Protein AF-A0A9X8XF07-F1 (afdb_monomer_lite)

pLDDT: mean 78.1, std 15.37, range [36.78, 94.88]

Radius of gyration: 27.28 Å; chains: 1; bounding box: 59×56×83 Å

Foldseek 3Di:
DDPVVVVVVVVVVVVVVVVVVVVVVVPPDPPDPPPPPPPPQWQWDWAPVLPPDDDSVQLVVQDWDDDPNWIWGKFKDQDPPQQWMKIWIFTWDDDPPDIFTQFGFTMTITGGPFKHFFFKKKWFDPDRFKIKIKGWGFMFTDPDFPDWHWHWDDDGTIIMIGTHTPDGDDTDGTDIDIDMGGD

Sequence (183 aa):
MTKRQLRWLLLVIFGLIVLVFCWHSRAVTPDKPHPSALSAHQTIVFPKETNGLPGQAQLKSGQLVEKDGKQYRTLSASLPQQSGKIYFYCQVSEIGDKKGIKKILAAGYQAGKNHVFDGQLQFYLPEENLIHFTVSGKIFAQTKLKKVTAQSKPTDEVGGYEILVVSKNALIDSLLDHQDLVY

Organism: Streptococcus dysgalactiae subsp. equisimilis (NCBI:txid119602)

Secondary structure (DSSP, 8-state):
--HHHHHHHHHHHHHHHHHHHHHHGGG-------------TTPPBPPTT-TTPPPHHHHHHT--EEETTEEEEEEEEEPGGG-EEEEEEEEEEEETTEEEEEEEEEEEEEE-SSEEEEEEEEEEEEETTEEEEEEEEEEEE-S----EEEEE---SSEEEEEEEES---SEEEEEEEEEEEE-

Structure (mmCIF, N/CA/C/O backbone):
data_AF-A0A9X8XF07-F1
#
_entry.id   AF-A0A9X8XF07-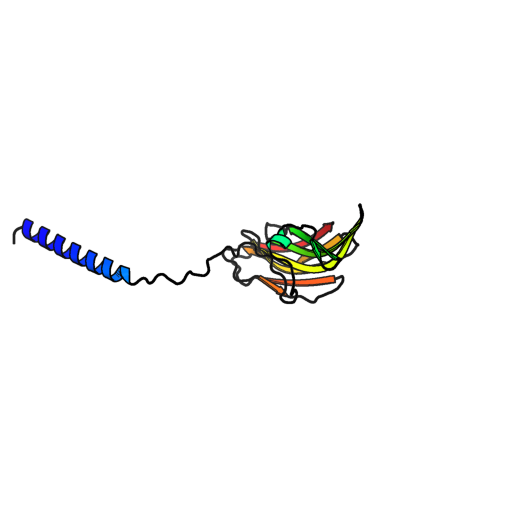F1
#
loop_
_atom_site.group_PDB
_atom_site.id
_atom_site.type_symbol
_atom_site.label_atom_id
_atom_site.label_alt_id
_atom_site.label_comp_id
_atom_site.label_asym_id
_atom_site.label_entity_id
_atom_site.label_seq_id
_atom_site.pdbx_PDB_ins_code
_atom_site.Cartn_x
_atom_site.Cartn_y
_atom_site.Cartn_z
_atom_site.occupancy
_atom_site.B_iso_or_equiv
_atom_site.auth_seq_id
_atom_site.auth_comp_id
_atom_site.auth_asym_id
_atom_site.auth_atom_id
_atom_site.pdbx_PDB_model_num
ATOM 1 N N . MET A 1 1 ? -42.693 41.335 56.874 1.00 55.97 1 MET A N 1
ATOM 2 C CA . MET A 1 1 ? -42.217 41.494 55.479 1.00 55.97 1 MET A CA 1
ATOM 3 C C . MET A 1 1 ? -43.296 40.947 54.544 1.00 55.97 1 MET A C 1
ATOM 5 O O . MET A 1 1 ? -43.694 39.802 54.712 1.00 55.97 1 MET A O 1
ATOM 9 N N . THR A 1 2 ? -43.876 41.757 53.653 1.00 72.94 2 THR A N 1
ATOM 10 C CA . THR A 1 2 ? -45.019 41.329 52.818 1.00 72.94 2 THR A CA 1
ATOM 11 C C . THR A 1 2 ? -44.558 40.428 51.664 1.00 72.94 2 THR A C 1
ATOM 13 O O . THR A 1 2 ? -43.457 40.604 51.147 1.00 72.94 2 THR A O 1
ATOM 16 N N . LYS A 1 3 ? -45.396 39.475 51.215 1.00 70.19 3 LYS A N 1
ATOM 17 C CA . LYS A 1 3 ? -45.078 38.517 50.122 1.00 70.19 3 LYS A CA 1
ATOM 18 C C . LYS A 1 3 ? -44.518 39.188 48.855 1.00 70.19 3 LYS A C 1
ATOM 20 O O . LYS A 1 3 ? -43.746 38.582 48.117 1.00 70.19 3 LYS A O 1
ATOM 25 N N . ARG A 1 4 ? -44.890 40.449 48.616 1.00 73.44 4 ARG A N 1
ATOM 26 C CA . ARG A 1 4 ? -44.408 41.272 47.500 1.00 73.44 4 ARG A CA 1
ATOM 27 C C . ARG A 1 4 ? -42.935 41.672 47.666 1.00 73.44 4 ARG A C 1
ATOM 29 O O . ARG A 1 4 ? -42.187 41.565 46.706 1.00 73.44 4 ARG A O 1
ATOM 36 N N . GLN A 1 5 ? -42.510 42.035 48.875 1.00 72.88 5 GLN A N 1
ATOM 37 C CA . GLN A 1 5 ? -41.119 42.389 49.192 1.00 72.88 5 GLN A CA 1
ATOM 38 C C . GLN A 1 5 ? -40.180 41.176 49.084 1.00 72.88 5 GLN A C 1
ATOM 40 O O . GLN A 1 5 ? -39.079 41.292 48.558 1.00 72.88 5 GLN A O 1
ATOM 45 N N . LEU A 1 6 ? -40.646 39.986 49.483 1.00 76.19 6 LEU A N 1
ATOM 46 C CA . LEU A 1 6 ? -39.867 38.747 49.360 1.00 76.19 6 LEU A CA 1
ATOM 47 C C . LEU A 1 6 ? -39.630 38.341 47.892 1.00 76.19 6 LEU A C 1
ATOM 49 O O . LEU A 1 6 ? -38.539 37.905 47.539 1.00 76.19 6 LEU A O 1
ATOM 53 N N . ARG A 1 7 ? -40.630 38.530 47.017 1.00 76.75 7 ARG A N 1
ATOM 54 C CA . ARG A 1 7 ? -40.492 38.269 45.571 1.00 76.75 7 ARG A CA 1
ATOM 55 C C . ARG A 1 7 ? -39.492 39.205 44.899 1.00 76.75 7 ARG A C 1
ATOM 57 O O . ARG A 1 7 ? -38.712 38.754 44.069 1.00 76.75 7 ARG A O 1
ATOM 64 N N . TRP A 1 8 ? -39.501 40.482 45.272 1.00 80.56 8 TRP A N 1
ATOM 65 C CA . TRP A 1 8 ? -38.527 41.448 44.765 1.00 80.56 8 TRP A CA 1
ATOM 66 C C . TRP A 1 8 ? -37.106 41.103 45.211 1.00 80.56 8 TRP A C 1
ATOM 68 O O . TRP A 1 8 ? -36.196 41.116 44.388 1.00 80.56 8 TRP A O 1
ATOM 78 N N . LEU A 1 9 ? -36.931 40.697 46.471 1.00 82.19 9 LEU A N 1
ATOM 79 C CA . LEU A 1 9 ? -35.627 40.284 46.985 1.00 82.19 9 LEU A CA 1
ATOM 80 C C . LEU A 1 9 ? -35.064 39.071 46.220 1.00 82.19 9 LEU A C 1
ATOM 82 O O . LEU A 1 9 ? -33.901 39.072 45.828 1.00 82.19 9 LEU A O 1
ATOM 86 N N . LEU A 1 10 ? -35.903 38.065 45.947 1.00 83.75 10 LEU A N 1
ATOM 87 C CA . LEU A 1 10 ? -35.506 36.870 45.193 1.00 83.75 10 LEU A CA 1
ATOM 88 C C . LEU A 1 10 ? -35.112 37.187 43.743 1.00 83.75 10 LEU A C 1
ATOM 90 O O . LEU A 1 10 ? -34.139 36.626 43.246 1.00 83.75 10 LEU A O 1
ATOM 94 N N . LEU A 1 11 ? -35.822 38.105 43.078 1.00 85.81 11 LEU A N 1
ATOM 95 C CA . LEU A 1 11 ? -35.489 38.527 41.713 1.00 85.81 11 LEU A CA 1
ATOM 96 C C . LEU A 1 11 ? -34.146 39.264 41.648 1.00 85.81 11 LEU A C 1
ATOM 98 O O . LEU A 1 11 ? -33.365 39.027 40.729 1.00 85.81 11 LEU A O 1
ATOM 102 N N . VAL A 1 12 ? -33.854 40.111 42.639 1.00 86.19 12 VAL A N 1
ATOM 103 C CA . VAL A 1 12 ? -32.571 40.826 42.724 1.00 86.19 12 VAL A CA 1
ATOM 104 C C . VAL A 1 12 ? -31.415 39.851 42.955 1.00 86.19 12 VAL A C 1
ATOM 106 O O . VAL A 1 12 ? -30.391 39.945 42.280 1.00 86.19 12 VAL A O 1
ATOM 109 N N . ILE A 1 13 ? -31.592 38.872 43.848 1.00 85.50 13 ILE A N 1
ATOM 110 C CA . ILE A 1 13 ? -30.583 37.834 44.107 1.00 85.50 13 ILE A CA 1
ATOM 111 C C . ILE A 1 13 ? -30.342 36.990 42.849 1.00 85.50 13 ILE A C 1
ATOM 113 O O . ILE A 1 13 ? -29.194 36.749 42.482 1.00 85.50 13 ILE A O 1
ATOM 117 N N . PHE A 1 14 ? -31.404 36.585 42.148 1.00 84.88 14 PHE A N 1
ATOM 118 C CA . PHE A 1 14 ? -31.275 35.810 40.915 1.00 84.88 14 PHE A CA 1
ATOM 119 C C . PHE A 1 14 ? -30.546 36.595 39.813 1.00 84.88 14 PHE A C 1
ATOM 121 O O . PHE A 1 14 ? -29.656 36.056 39.160 1.00 84.88 14 PHE A O 1
ATOM 128 N N . GLY A 1 15 ? -30.854 37.888 39.654 1.00 84.56 15 GLY A N 1
ATOM 129 C CA . GLY A 1 1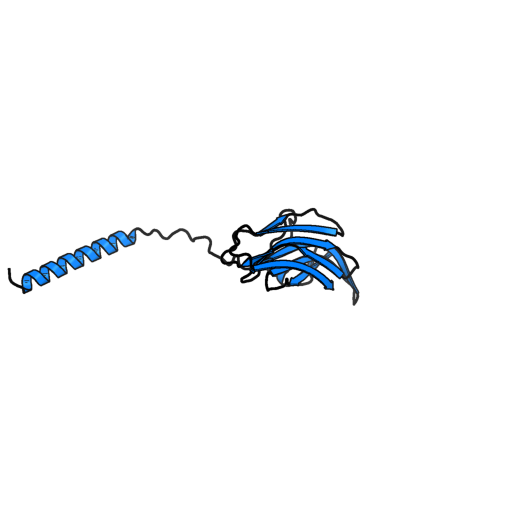5 ? -30.154 38.764 38.712 1.00 84.56 15 GLY A CA 1
ATOM 130 C C . GLY A 1 15 ? -28.657 38.896 39.013 1.00 84.56 15 GLY A C 1
ATOM 131 O O . GLY A 1 15 ? -27.838 38.831 38.096 1.00 84.56 15 GLY A O 1
ATOM 132 N N . LEU A 1 16 ? -28.288 39.003 40.294 1.00 84.25 16 LEU A N 1
ATOM 133 C CA . LEU A 1 16 ? -26.889 39.026 40.734 1.00 84.25 16 LEU A CA 1
ATOM 134 C C . LEU A 1 16 ? -26.165 37.706 40.443 1.00 84.25 16 LEU A C 1
ATOM 136 O O . LEU A 1 16 ? -25.035 37.732 39.960 1.00 84.25 16 LEU A O 1
ATOM 140 N N . ILE A 1 17 ? -26.816 36.561 40.668 1.00 82.19 17 ILE A N 1
ATOM 141 C CA . ILE A 1 17 ? -26.242 35.2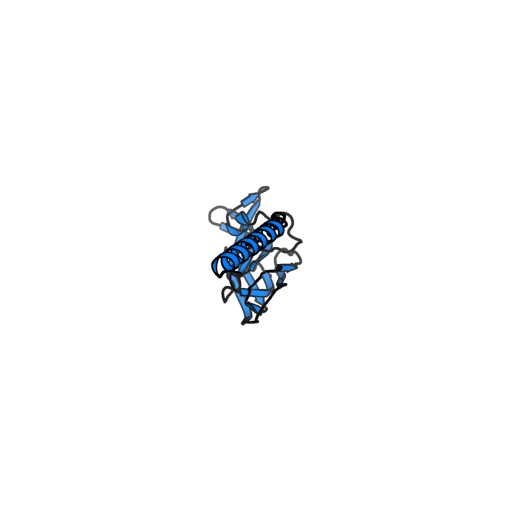40 40.364 1.00 82.19 17 ILE A CA 1
ATOM 142 C C . ILE A 1 17 ? -25.972 35.100 38.860 1.00 82.19 17 ILE A C 1
ATOM 144 O O . ILE A 1 17 ? -24.885 34.673 38.474 1.00 82.19 17 ILE A O 1
ATOM 148 N N . VAL A 1 18 ? -26.918 35.507 38.006 1.00 79.50 18 VAL A N 1
ATOM 149 C CA . VAL A 1 18 ? -26.745 35.465 36.543 1.00 79.50 18 VAL A CA 1
ATOM 150 C C . VAL A 1 18 ? -25.598 36.374 36.095 1.00 79.50 18 VAL A C 1
ATOM 152 O O . VAL A 1 18 ? -24.793 35.971 35.258 1.00 79.50 18 VAL A O 1
ATOM 155 N N . LEU A 1 19 ? -25.464 37.566 36.684 1.00 78.12 19 LEU A N 1
ATOM 156 C CA . LEU A 1 19 ? -24.361 38.488 36.395 1.00 78.12 19 LEU A CA 1
ATOM 157 C C . LEU A 1 19 ? -22.993 37.901 36.760 1.00 78.12 19 LEU A C 1
ATOM 159 O O . LEU A 1 19 ? -22.066 37.975 35.953 1.00 78.12 19 LEU A O 1
ATOM 163 N N . VAL A 1 20 ? -22.875 37.269 37.931 1.00 76.88 20 VAL A N 1
ATOM 164 C CA . VAL A 1 20 ? -21.642 36.586 38.358 1.00 76.88 20 VAL A CA 1
ATOM 165 C C . VAL A 1 20 ? -21.323 35.405 37.435 1.00 76.88 20 VAL A C 1
ATOM 167 O O . VAL A 1 20 ? -20.168 35.213 37.055 1.00 76.88 20 VAL A O 1
ATOM 170 N N . PHE A 1 21 ? -22.339 34.654 37.001 1.00 69.06 21 PHE A N 1
ATOM 171 C CA . PHE A 1 21 ? -22.164 33.530 36.078 1.00 69.06 21 PHE A CA 1
ATOM 172 C C . PHE A 1 21 ? -21.732 33.987 34.674 1.00 69.06 21 PHE A C 1
ATOM 174 O O . PHE A 1 21 ? -20.826 33.401 34.076 1.00 69.06 21 PHE A O 1
ATOM 181 N N . CYS A 1 22 ? -22.313 35.075 34.158 1.00 65.06 22 CYS A N 1
ATOM 182 C CA . CYS A 1 22 ? -21.895 35.697 32.900 1.00 65.06 22 CYS A CA 1
ATOM 183 C C . CYS A 1 22 ? -20.477 36.277 32.981 1.00 65.06 22 CYS A C 1
ATOM 185 O O . CYS A 1 22 ? -19.734 36.193 32.002 1.00 65.06 22 CYS A O 1
ATOM 187 N N . TRP A 1 23 ? -20.085 36.831 34.132 1.00 67.38 23 TRP A N 1
ATOM 188 C CA . TRP A 1 23 ? -18.731 37.336 34.346 1.00 67.38 23 TRP A CA 1
ATOM 189 C C . TRP A 1 23 ? -17.700 36.200 34.375 1.00 67.38 23 TRP A C 1
ATOM 191 O O . TRP A 1 23 ? -16.684 36.282 33.688 1.00 67.38 23 TRP A O 1
ATOM 201 N N . HIS A 1 24 ? -17.987 35.092 35.069 1.00 60.38 24 HIS A N 1
ATOM 202 C CA . HIS A 1 24 ? -17.116 33.910 35.056 1.00 60.38 24 HIS A CA 1
ATOM 203 C C . HIS A 1 24 ? -17.045 33.223 33.685 1.00 60.38 24 HIS A C 1
ATOM 205 O O . HIS A 1 24 ? -15.990 32.714 33.309 1.00 60.38 24 HIS A O 1
ATOM 211 N N . SER A 1 25 ? -18.122 33.265 32.898 1.00 55.59 25 SER A N 1
ATOM 212 C CA . SER A 1 25 ? -18.147 32.672 31.552 1.00 55.59 25 SER A CA 1
ATOM 213 C C . SER A 1 25 ? -17.310 33.448 30.523 1.00 55.59 25 SER A C 1
ATOM 215 O O . SER A 1 25 ? -17.031 32.925 29.448 1.00 55.59 25 SER A O 1
ATOM 217 N N . ARG A 1 26 ? -16.866 34.678 30.831 1.00 54.50 26 ARG A N 1
ATOM 218 C CA . ARG A 1 26 ? -15.992 35.479 29.950 1.00 54.50 26 ARG A CA 1
ATOM 219 C C . ARG A 1 26 ? -14.493 35.175 30.084 1.00 54.50 26 ARG A C 1
ATOM 221 O O . ARG A 1 26 ? -13.701 35.789 29.378 1.00 54.50 26 ARG A O 1
ATOM 228 N N . ALA A 1 27 ? -14.102 34.215 30.923 1.00 49.03 27 ALA A N 1
ATOM 229 C CA . ALA A 1 27 ? -12.713 33.765 31.058 1.00 49.03 27 ALA A CA 1
ATOM 230 C C . ALA A 1 27 ? -12.380 32.496 30.245 1.00 49.03 27 ALA A C 1
ATOM 232 O O . ALA A 1 27 ? -11.343 31.878 30.473 1.00 49.03 27 ALA A O 1
ATOM 233 N N . VAL A 1 28 ? -13.221 32.103 29.282 1.00 50.38 28 VAL A N 1
ATOM 234 C CA . VAL A 1 28 ? -12.823 31.125 28.261 1.00 50.38 28 VAL A CA 1
ATOM 235 C C . VAL A 1 28 ? -12.149 31.909 27.146 1.00 50.38 28 VAL A C 1
ATOM 237 O O . VAL A 1 28 ? -12.791 32.440 26.241 1.00 50.38 28 VAL A O 1
ATOM 240 N N . THR A 1 29 ? -10.831 32.047 27.269 1.00 54.94 29 THR A N 1
ATOM 241 C CA . THR A 1 29 ? -9.956 32.447 26.166 1.00 54.94 29 THR A CA 1
ATOM 242 C C . THR A 1 29 ? -10.353 31.681 24.903 1.00 54.94 29 THR A C 1
ATOM 244 O O . THR A 1 29 ? -10.666 30.493 25.021 1.00 54.94 29 THR A O 1
ATOM 247 N N . PRO A 1 30 ? -10.327 32.293 23.705 1.00 43.50 30 PRO A N 1
ATOM 248 C CA . PRO A 1 30 ? -10.458 31.521 22.485 1.00 43.50 30 PRO A CA 1
ATOM 249 C C . PRO A 1 30 ? -9.273 30.567 22.485 1.00 43.50 30 PRO A C 1
ATOM 251 O O . PRO A 1 30 ? -8.122 30.998 22.369 1.00 43.50 30 PRO A O 1
ATOM 254 N N . ASP A 1 31 ? -9.548 29.286 22.723 1.00 43.72 31 ASP A N 1
ATOM 255 C CA . ASP A 1 31 ? -8.552 28.252 22.542 1.00 43.72 31 ASP A CA 1
ATOM 256 C C . ASP A 1 31 ? -7.947 28.505 21.165 1.00 43.72 31 ASP A C 1
ATOM 258 O O . ASP A 1 31 ? -8.666 28.644 20.166 1.00 43.72 31 ASP A O 1
ATOM 262 N N . LYS A 1 32 ? -6.615 28.652 21.147 1.00 40.50 32 LYS A N 1
ATOM 263 C CA . LYS A 1 32 ? -5.802 28.619 19.927 1.00 40.50 32 LYS A CA 1
ATOM 264 C C . LYS A 1 32 ? -6.451 27.620 18.984 1.00 40.50 32 LYS A C 1
ATOM 266 O O . LYS A 1 32 ? -6.818 26.559 19.495 1.00 40.50 32 LYS A O 1
ATOM 271 N N . PRO A 1 33 ? -6.584 27.916 17.676 1.00 37.59 33 PRO A N 1
ATOM 272 C CA . PRO A 1 33 ? -7.222 26.996 16.754 1.00 37.59 33 PRO A CA 1
ATOM 273 C C . PRO A 1 33 ? -6.586 25.640 16.994 1.00 37.59 33 PRO A C 1
ATOM 275 O O . PRO A 1 33 ? -5.400 25.437 16.720 1.00 37.59 33 PRO A O 1
ATOM 278 N N . HIS A 1 34 ? -7.363 24.757 17.626 1.00 38.56 34 HIS A N 1
ATOM 279 C CA . HIS A 1 34 ? -7.017 23.363 17.741 1.00 38.56 34 HIS A CA 1
ATOM 280 C C . HIS A 1 34 ? -6.699 23.006 16.296 1.00 38.56 34 HIS A C 1
ATOM 282 O O . HIS A 1 34 ? -7.560 23.299 15.451 1.00 38.56 34 HIS A O 1
ATOM 288 N N . PRO A 1 35 ? -5.481 22.522 15.968 1.00 43.41 35 PRO A N 1
ATOM 289 C CA . PRO A 1 35 ? -5.217 22.057 14.622 1.00 43.41 35 PRO A CA 1
ATOM 290 C C . PRO A 1 35 ? -6.377 21.132 14.343 1.00 43.41 35 PRO A C 1
ATOM 292 O O . PRO A 1 35 ? -6.625 20.199 15.116 1.00 43.41 35 PRO A O 1
ATOM 295 N N . SER A 1 36 ? -7.199 21.562 13.388 1.00 39.56 36 SER A N 1
ATOM 296 C CA . SER A 1 36 ? -8.521 21.017 13.211 1.00 39.56 36 SER A CA 1
ATOM 297 C C . SER A 1 36 ? -8.361 19.508 13.203 1.00 39.56 36 SER A C 1
ATOM 299 O O . SER A 1 36 ? -7.356 18.994 12.699 1.00 39.56 36 SER A O 1
ATOM 301 N N . ALA A 1 37 ? -9.324 18.794 13.776 1.00 38.44 37 ALA A N 1
ATOM 302 C CA . ALA A 1 37 ? -9.541 17.388 13.481 1.00 38.44 37 ALA A CA 1
ATOM 303 C C . ALA A 1 37 ? -9.877 17.261 11.980 1.00 38.44 37 ALA A C 1
ATOM 305 O O . ALA A 1 37 ? -10.981 16.905 11.579 1.00 38.44 37 ALA A O 1
ATOM 306 N N . LEU A 1 38 ? -8.918 17.643 11.142 1.00 36.78 38 LEU A N 1
ATOM 307 C CA . LEU A 1 38 ? -8.923 17.681 9.709 1.00 36.78 38 LEU A CA 1
ATOM 308 C C . LEU A 1 38 ? -8.647 16.242 9.333 1.00 36.78 38 LEU A C 1
ATOM 310 O O . LEU A 1 38 ? -7.511 15.835 9.130 1.00 36.78 38 LEU A O 1
ATOM 314 N N . SER A 1 39 ? -9.714 15.451 9.399 1.00 39.50 39 SER A N 1
ATOM 315 C CA . SER A 1 39 ? -9.881 14.242 8.617 1.00 39.50 39 SER A CA 1
ATOM 316 C C . SER A 1 39 ? -8.608 13.391 8.500 1.00 39.50 39 SER A C 1
ATOM 318 O O . SER A 1 39 ? -8.113 13.150 7.406 1.00 39.50 39 SER A O 1
ATOM 320 N N . ALA A 1 40 ? -8.099 12.862 9.620 1.00 44.72 40 ALA A N 1
ATOM 321 C CA . ALA A 1 40 ? -7.158 11.733 9.576 1.00 44.72 40 ALA A CA 1
ATOM 322 C C . ALA A 1 40 ? -7.801 10.480 8.939 1.00 44.72 40 ALA A C 1
ATOM 324 O O . ALA A 1 40 ? -7.128 9.481 8.683 1.00 44.72 40 ALA A O 1
ATOM 325 N N . HIS A 1 41 ? -9.110 10.529 8.659 1.00 52.94 41 HIS A N 1
ATOM 326 C CA . HIS A 1 41 ? -9.743 9.644 7.702 1.00 52.94 41 HIS A CA 1
ATOM 327 C C . HIS A 1 41 ? -9.018 9.774 6.359 1.00 52.94 41 HIS A C 1
ATOM 329 O O . HIS A 1 41 ? -9.161 10.775 5.665 1.00 52.94 41 HIS A O 1
ATOM 335 N N . GLN A 1 42 ? -8.320 8.700 5.978 1.00 65.50 42 GLN A N 1
ATOM 336 C CA . GLN A 1 42 ? -7.944 8.391 4.597 1.00 65.50 42 GLN A CA 1
ATOM 337 C C . GLN A 1 42 ? -6.666 9.044 4.048 1.00 65.50 42 GLN A C 1
ATOM 339 O O . GLN A 1 42 ? -6.541 9.179 2.831 1.00 65.50 42 GLN A O 1
ATOM 344 N N . THR A 1 43 ? -5.695 9.420 4.877 1.00 77.31 43 THR A N 1
ATOM 345 C CA . THR A 1 43 ? -4.341 9.703 4.361 1.00 77.31 43 THR A CA 1
ATOM 346 C C . THR A 1 43 ? -3.662 8.386 3.989 1.00 77.31 43 THR A C 1
ATOM 348 O O . THR A 1 43 ? -3.664 7.448 4.785 1.00 77.31 43 THR A O 1
ATOM 351 N N . ILE A 1 44 ? -3.093 8.307 2.787 1.00 82.50 44 ILE A N 1
ATOM 352 C CA . ILE A 1 44 ? -2.264 7.179 2.369 1.00 82.50 44 ILE A CA 1
ATOM 353 C C . ILE A 1 44 ? -0.937 7.294 3.111 1.00 82.50 44 ILE A C 1
ATOM 355 O O . ILE A 1 44 ? -0.225 8.293 2.976 1.00 82.50 44 ILE A O 1
ATOM 359 N N . VAL A 1 45 ? -0.609 6.284 3.906 1.00 82.25 45 VAL A N 1
ATOM 360 C CA . VAL A 1 45 ? 0.633 6.252 4.669 1.00 82.25 45 VAL A CA 1
ATOM 361 C C . VAL A 1 45 ? 1.645 5.385 3.949 1.00 82.25 45 VAL A C 1
ATOM 363 O O . VAL A 1 45 ? 1.433 4.186 3.786 1.00 82.25 45 VAL A O 1
ATOM 366 N N . PHE A 1 46 ? 2.753 6.011 3.568 1.00 77.56 46 PHE A N 1
ATOM 367 C CA . PHE A 1 46 ? 3.941 5.345 3.060 1.00 77.56 46 PHE A CA 1
ATOM 368 C C . PHE A 1 46 ? 5.019 5.260 4.155 1.00 77.56 46 PHE A C 1
ATOM 370 O O . PHE A 1 46 ? 5.013 6.070 5.092 1.00 77.56 46 PHE A O 1
ATOM 377 N N . PRO A 1 47 ? 5.934 4.283 4.073 1.00 69.12 47 PRO A N 1
ATOM 378 C CA . PRO A 1 47 ? 7.075 4.189 4.972 1.00 69.12 47 PRO A CA 1
ATOM 379 C C . PRO A 1 47 ? 7.943 5.444 4.937 1.00 69.12 47 PRO A C 1
ATOM 381 O O . PRO A 1 47 ? 8.082 6.093 3.908 1.00 69.12 47 PRO A O 1
ATOM 384 N N . LYS A 1 48 ? 8.582 5.775 6.064 1.00 58.19 48 LYS A N 1
ATOM 385 C CA . LYS A 1 48 ? 9.386 7.006 6.212 1.00 58.19 48 LYS A CA 1
ATOM 386 C C . LYS A 1 48 ? 10.539 7.146 5.212 1.00 58.19 48 LYS A C 1
ATOM 388 O O . LYS A 1 48 ? 11.049 8.245 5.037 1.00 58.19 48 LYS A O 1
ATOM 393 N N . GLU A 1 49 ? 10.959 6.052 4.590 1.00 59.56 49 GLU A N 1
ATOM 394 C CA . GLU A 1 49 ? 12.086 6.017 3.657 1.00 59.56 49 GLU A CA 1
ATOM 395 C C . GLU A 1 49 ? 11.714 6.543 2.260 1.00 59.56 49 GLU A C 1
ATOM 397 O O . GLU A 1 49 ? 12.587 6.813 1.441 1.00 59.56 49 GLU A O 1
ATOM 402 N N . THR A 1 50 ? 10.424 6.769 1.988 1.00 61.03 50 THR A N 1
ATOM 403 C CA . THR A 1 50 ? 9.925 7.213 0.680 1.00 61.03 50 THR A CA 1
ATOM 404 C C . THR A 1 50 ? 9.887 8.745 0.574 1.00 61.03 50 THR A C 1
ATOM 406 O O . THR A 1 50 ? 8.832 9.351 0.364 1.00 61.03 50 THR A O 1
ATOM 409 N N . ASN A 1 51 ? 11.036 9.400 0.759 1.00 54.31 51 ASN A N 1
ATOM 410 C CA . ASN A 1 51 ? 11.158 10.845 0.544 1.00 54.31 51 ASN A CA 1
ATOM 411 C C . ASN A 1 51 ? 10.938 11.186 -0.943 1.00 54.31 51 ASN A C 1
ATOM 413 O O . ASN A 1 51 ? 11.501 10.540 -1.822 1.00 54.31 51 ASN A O 1
ATOM 417 N N . GLY A 1 52 ? 10.134 12.217 -1.232 1.00 66.00 52 GLY A N 1
ATOM 418 C CA . GLY A 1 52 ? 9.913 12.710 -2.601 1.00 66.00 52 GLY A CA 1
ATOM 419 C C . GLY A 1 52 ? 8.694 12.143 -3.343 1.00 66.00 52 GLY A C 1
ATOM 420 O O . GLY A 1 52 ? 8.580 12.366 -4.550 1.00 66.00 52 GLY A O 1
ATOM 421 N N . LEU A 1 53 ? 7.781 11.447 -2.653 1.00 75.50 53 LEU A N 1
ATOM 422 C CA . LEU A 1 53 ? 6.490 11.046 -3.225 1.00 75.50 53 LEU A CA 1
ATOM 423 C C . LEU A 1 53 ? 5.598 12.262 -3.554 1.00 75.50 53 LEU A C 1
ATOM 425 O O . LEU A 1 53 ? 5.655 13.275 -2.850 1.00 75.50 53 LEU A O 1
ATOM 429 N N . PRO A 1 54 ? 4.748 12.164 -4.595 1.00 79.94 54 PRO A N 1
ATOM 430 C CA . PRO A 1 54 ? 3.772 13.198 -4.917 1.00 79.94 54 PRO A CA 1
ATOM 431 C C . PRO A 1 54 ? 2.740 13.393 -3.795 1.00 79.94 54 PRO A C 1
ATOM 433 O O . PRO A 1 54 ? 2.590 12.573 -2.889 1.00 79.94 54 PRO A O 1
ATOM 436 N N . GLY A 1 55 ? 2.006 14.507 -3.848 1.00 80.25 55 GLY A N 1
ATOM 437 C CA . GLY A 1 55 ? 0.990 14.820 -2.842 1.00 80.25 55 GLY A CA 1
ATOM 438 C C . GLY A 1 55 ? -0.154 13.795 -2.808 1.00 80.25 55 GLY A C 1
ATOM 439 O O . GLY A 1 55 ? -0.457 13.136 -3.801 1.00 80.25 55 GLY A O 1
ATOM 440 N N . GLN A 1 56 ? -0.860 13.707 -1.676 1.00 81.62 56 GLN A N 1
ATOM 441 C CA . GLN A 1 56 ? -1.959 12.747 -1.451 1.00 81.62 56 GLN A CA 1
ATOM 442 C C . GLN A 1 56 ? -3.036 12.763 -2.548 1.00 81.62 56 GLN A C 1
ATOM 444 O O . GLN A 1 56 ? -3.552 11.714 -2.919 1.00 81.62 56 GLN A O 1
ATOM 449 N N . ALA A 1 57 ? -3.369 13.941 -3.084 1.00 79.06 57 ALA A N 1
ATOM 450 C CA . ALA A 1 57 ? -4.349 14.070 -4.162 1.00 79.06 57 ALA A CA 1
ATOM 451 C C . ALA A 1 57 ? -3.887 13.384 -5.461 1.00 79.06 57 ALA A C 1
ATOM 453 O O . ALA A 1 57 ? -4.680 12.707 -6.108 1.00 79.06 57 ALA A O 1
ATOM 454 N N . GLN A 1 58 ? -2.603 13.508 -5.806 1.00 79.69 58 GLN A N 1
ATOM 455 C CA . GLN A 1 58 ? -2.015 12.876 -6.991 1.00 79.69 58 GLN A CA 1
ATOM 456 C C . GLN A 1 58 ? -1.873 11.362 -6.808 1.00 79.69 58 GLN A C 1
ATOM 458 O O . GLN A 1 58 ? -2.167 10.595 -7.717 1.00 79.69 58 GLN A O 1
ATOM 463 N N . LEU A 1 59 ? -1.495 10.917 -5.608 1.00 84.62 59 LEU A N 1
ATOM 464 C CA . LEU A 1 59 ? -1.441 9.489 -5.281 1.00 84.62 59 LEU A CA 1
ATOM 465 C C . LEU A 1 59 ? -2.826 8.831 -5.393 1.00 84.62 59 LEU A C 1
ATOM 467 O O . LEU A 1 59 ? -2.957 7.722 -5.899 1.00 84.62 59 LEU A O 1
ATOM 471 N N . LYS A 1 60 ? -3.882 9.532 -4.963 1.00 82.75 60 LYS A N 1
ATOM 472 C CA . LYS A 1 60 ? -5.263 9.040 -5.061 1.00 82.75 60 LYS A CA 1
ATOM 473 C C . LYS A 1 60 ? -5.831 9.074 -6.475 1.00 82.75 60 LYS A C 1
ATOM 475 O O . LYS A 1 60 ? -6.710 8.267 -6.762 1.00 82.75 60 LYS A O 1
ATOM 480 N N . SER A 1 61 ? -5.390 10.004 -7.323 1.00 81.19 61 SER A N 1
ATOM 481 C CA . SER A 1 61 ? -5.940 10.139 -8.675 1.00 81.19 61 SER A CA 1
ATOM 482 C C . SER A 1 61 ? -5.531 8.986 -9.590 1.00 81.19 61 SER A C 1
ATOM 484 O O . SER A 1 61 ? -6.232 8.719 -10.561 1.00 81.19 61 SER A O 1
ATOM 486 N N . GLY A 1 62 ? -4.403 8.320 -9.305 1.00 83.88 62 GLY A N 1
ATOM 487 C CA . GLY A 1 62 ? -3.859 7.265 -10.164 1.00 83.88 62 GLY A CA 1
ATOM 488 C C . GLY A 1 62 ? -3.476 7.767 -11.563 1.00 83.88 62 GLY A C 1
ATOM 489 O O . GLY A 1 62 ? -3.304 6.973 -12.485 1.00 83.88 62 GLY A O 1
ATOM 490 N N . GLN A 1 63 ? -3.362 9.085 -11.750 1.00 87.62 63 GLN A N 1
ATOM 491 C CA . GLN A 1 63 ? -3.006 9.671 -13.039 1.00 87.62 63 GLN A CA 1
ATOM 492 C C . GLN A 1 63 ? -1.554 9.355 -13.406 1.00 87.62 63 GLN A C 1
ATOM 494 O O . GLN A 1 63 ? -0.710 9.137 -12.534 1.00 87.62 63 GLN A O 1
ATOM 499 N N . LEU A 1 64 ? -1.279 9.325 -14.714 1.00 89.44 64 LEU A N 1
ATOM 500 C CA . LEU A 1 64 ? 0.091 9.268 -15.215 1.00 89.44 64 LEU A CA 1
ATOM 501 C C . LEU A 1 64 ? 0.777 10.598 -14.895 1.00 89.44 64 LEU A C 1
ATOM 503 O O . LEU A 1 64 ? 0.244 11.662 -15.208 1.00 89.44 64 LEU A O 1
ATOM 507 N N . VAL A 1 65 ? 1.946 10.530 -14.274 1.00 89.56 65 VAL A N 1
ATOM 508 C CA . VAL A 1 65 ? 2.775 11.690 -13.958 1.00 89.56 65 VAL A CA 1
ATOM 509 C C . VAL A 1 65 ? 4.102 11.531 -14.675 1.00 89.56 65 VAL A C 1
ATOM 511 O O . VAL A 1 65 ? 4.803 10.542 -14.469 1.00 89.56 65 VAL A O 1
ATOM 514 N N . GLU A 1 66 ? 4.465 12.515 -15.487 1.00 90.00 66 GLU A N 1
ATOM 515 C CA . GLU A 1 66 ? 5.767 12.562 -16.144 1.00 90.00 66 GLU A CA 1
ATOM 516 C C . GLU A 1 66 ? 6.695 13.504 -15.382 1.00 90.00 66 GLU A C 1
ATOM 518 O O . GLU A 1 66 ? 6.356 14.658 -15.113 1.00 90.00 66 GLU A O 1
ATOM 523 N N . LYS A 1 67 ? 7.867 13.003 -14.994 1.00 85.94 67 LYS A N 1
ATOM 524 C CA . LYS A 1 67 ? 8.878 13.778 -14.273 1.00 85.94 67 LYS A CA 1
ATOM 525 C C . LYS A 1 67 ? 10.268 13.252 -14.610 1.00 85.94 67 LYS A C 1
ATOM 527 O O . LYS A 1 67 ? 10.504 12.047 -14.550 1.00 85.94 67 LYS A O 1
ATOM 532 N N . ASP A 1 68 ? 11.184 14.156 -14.952 1.00 87.00 68 ASP A N 1
ATOM 533 C CA . ASP A 1 68 ? 12.581 13.841 -15.287 1.00 87.00 68 ASP A CA 1
ATOM 534 C C . ASP A 1 68 ? 12.714 12.776 -16.400 1.00 87.00 68 ASP A C 1
ATOM 536 O O . ASP A 1 68 ? 13.544 11.871 -16.326 1.00 87.00 68 ASP A O 1
ATOM 540 N N . GLY A 1 69 ? 11.837 12.837 -17.413 1.00 86.06 69 GLY A N 1
ATOM 541 C CA . GLY A 1 69 ? 11.805 11.876 -18.526 1.00 86.06 69 GLY A CA 1
ATOM 542 C C . GLY A 1 69 ? 11.329 10.466 -18.147 1.00 86.06 69 GLY A C 1
ATOM 543 O O . GLY A 1 69 ? 11.473 9.535 -18.937 1.00 86.06 69 GLY A O 1
ATOM 544 N N . LYS A 1 70 ? 10.779 10.287 -16.942 1.00 90.75 70 LYS A N 1
ATOM 545 C CA . LYS A 1 70 ? 10.198 9.030 -16.460 1.00 90.75 70 LYS A CA 1
ATOM 546 C C . LYS A 1 70 ? 8.704 9.192 -16.225 1.00 90.75 70 LYS A C 1
ATOM 548 O O . LYS A 1 70 ? 8.234 10.267 -15.858 1.00 90.75 70 LYS A O 1
ATOM 553 N N . GLN A 1 71 ? 7.981 8.094 -16.394 1.00 92.31 71 GLN A N 1
ATOM 554 C CA . GLN A 1 71 ? 6.548 8.018 -16.156 1.00 92.31 71 GLN A CA 1
ATOM 555 C C . GLN A 1 71 ? 6.274 7.305 -14.835 1.00 92.31 71 GLN A C 1
ATOM 557 O O . GLN A 1 71 ? 6.901 6.291 -14.521 1.00 92.31 71 GLN A O 1
ATOM 562 N N . TYR A 1 72 ? 5.327 7.830 -14.068 1.00 91.12 72 TYR A N 1
ATOM 563 C CA . TYR A 1 72 ? 4.918 7.291 -12.781 1.00 91.12 72 TYR A CA 1
ATOM 564 C C . TYR A 1 72 ? 3.404 7.171 -12.707 1.00 91.12 72 TYR A C 1
ATOM 566 O O . TYR A 1 72 ? 2.678 8.011 -13.239 1.00 91.12 72 TYR A O 1
ATOM 574 N N . ARG A 1 73 ? 2.921 6.150 -12.006 1.00 91.62 73 ARG A N 1
ATOM 575 C CA . ARG A 1 73 ? 1.496 5.971 -11.735 1.00 91.62 73 ARG A CA 1
ATOM 576 C C . ARG A 1 73 ? 1.301 5.326 -10.374 1.00 91.62 73 ARG A C 1
ATOM 578 O O . ARG A 1 73 ? 2.140 4.556 -9.913 1.00 91.62 73 ARG A O 1
ATOM 585 N N . THR A 1 74 ? 0.182 5.655 -9.737 1.00 91.94 74 THR A N 1
ATOM 586 C CA . THR A 1 74 ? -0.239 4.974 -8.513 1.00 91.94 74 THR A CA 1
ATOM 587 C C . THR A 1 74 ? -1.323 3.961 -8.847 1.00 91.94 74 THR A C 1
ATOM 589 O O . THR A 1 74 ? -2.365 4.332 -9.385 1.00 91.94 74 THR A O 1
ATOM 592 N N . LEU A 1 75 ? -1.075 2.697 -8.526 1.00 92.62 75 LEU A N 1
ATOM 593 C CA . LEU A 1 75 ? -2.046 1.611 -8.618 1.00 92.62 75 LEU A CA 1
ATOM 594 C C . LEU A 1 75 ? -2.604 1.333 -7.224 1.00 92.62 75 LEU A C 1
ATOM 596 O O . LEU A 1 75 ? -1.942 1.604 -6.222 1.00 92.62 75 LEU A O 1
ATOM 600 N N . SER A 1 76 ? -3.830 0.827 -7.129 1.00 94.12 76 SER A N 1
ATOM 601 C CA . SER A 1 76 ? -4.418 0.531 -5.823 1.00 94.12 76 SER A CA 1
ATOM 602 C C . SER A 1 76 ? -5.348 -0.664 -5.865 1.00 94.12 76 SER A C 1
ATOM 604 O O . SER A 1 76 ? -6.049 -0.862 -6.854 1.00 94.12 76 SER A O 1
ATOM 606 N N . ALA A 1 77 ? -5.403 -1.391 -4.757 1.00 94.88 77 ALA A N 1
ATOM 607 C CA . ALA A 1 77 ? -6.303 -2.512 -4.550 1.00 94.88 77 ALA A CA 1
ATOM 608 C C . ALA A 1 77 ? -7.035 -2.355 -3.214 1.00 94.88 77 ALA A C 1
ATOM 610 O O . ALA A 1 77 ? -6.491 -1.819 -2.242 1.00 94.88 77 ALA A O 1
ATOM 611 N N . SER A 1 78 ? -8.298 -2.777 -3.175 1.00 94.44 78 SER A N 1
ATOM 612 C CA . SER A 1 78 ? -9.100 -2.712 -1.951 1.00 94.44 78 SER A CA 1
ATOM 613 C C . SER A 1 78 ? -8.911 -3.981 -1.139 1.00 94.44 78 SER A C 1
ATOM 615 O O . SER A 1 78 ? -8.873 -5.075 -1.693 1.00 94.44 78 SER A O 1
ATOM 617 N N . LEU A 1 79 ? -8.822 -3.829 0.178 1.00 92.88 79 LEU A N 1
ATOM 618 C CA . LEU A 1 79 ? -8.759 -4.967 1.080 1.00 92.88 79 LEU A CA 1
ATOM 619 C C . LEU A 1 79 ? -10.168 -5.46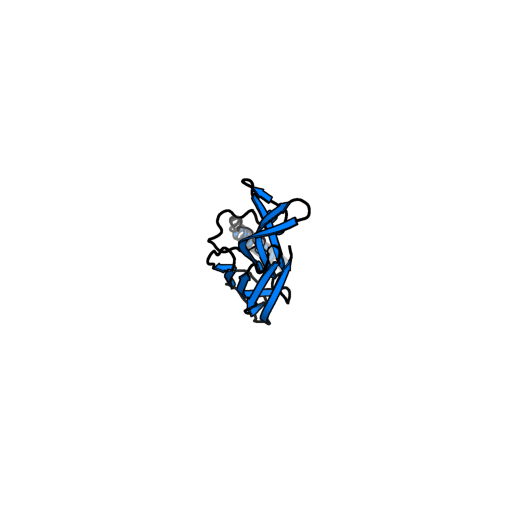1 1.445 1.00 92.88 79 LEU A C 1
ATOM 621 O O . LEU A 1 79 ? -11.112 -4.655 1.495 1.00 92.88 79 LEU A O 1
ATOM 625 N N . PRO A 1 80 ? -10.320 -6.759 1.761 1.00 91.06 80 PRO A N 1
ATOM 626 C CA . PRO A 1 80 ? -11.579 -7.330 2.218 1.00 91.06 80 PRO A CA 1
ATOM 627 C C . PRO A 1 80 ? -12.157 -6.615 3.440 1.00 91.06 80 PRO A C 1
ATOM 629 O O . PRO A 1 80 ? -11.468 -5.910 4.186 1.00 91.06 80 PRO A O 1
ATOM 632 N N . GLN A 1 81 ? -13.464 -6.799 3.640 1.00 87.38 81 GLN A N 1
ATOM 633 C CA . GLN A 1 81 ? -14.212 -6.258 4.781 1.00 87.38 81 GLN A CA 1
ATOM 634 C C . GLN A 1 81 ? -14.086 -4.730 4.936 1.00 87.38 81 GLN A C 1
ATOM 636 O O . GLN A 1 81 ? -14.228 -4.198 6.033 1.00 87.38 81 GLN A O 1
ATOM 641 N N . GLN A 1 82 ? -13.817 -3.999 3.846 1.00 88.69 82 GLN A N 1
ATOM 642 C CA . GLN A 1 82 ? -13.618 -2.542 3.864 1.00 88.69 82 GLN A CA 1
ATOM 643 C C . GLN A 1 82 ? -12.501 -2.096 4.827 1.00 88.69 82 GLN A C 1
ATOM 645 O O . GLN A 1 82 ? -12.542 -0.980 5.351 1.00 88.69 82 GLN A O 1
ATOM 650 N N . SER A 1 83 ? -11.510 -2.962 5.063 1.00 88.50 83 SER A N 1
ATOM 651 C CA . SER A 1 83 ? -10.395 -2.717 5.988 1.00 88.50 83 SER A CA 1
ATOM 652 C C . SER A 1 83 ? -9.381 -1.696 5.470 1.00 88.50 83 SER A C 1
ATOM 654 O O . SER A 1 83 ? -8.550 -1.218 6.236 1.00 88.50 83 SER A O 1
ATOM 656 N N . GLY A 1 84 ? -9.487 -1.293 4.202 1.00 90.12 84 GLY A N 1
ATOM 657 C CA . GLY A 1 84 ? -8.718 -0.201 3.624 1.00 90.12 84 GLY A CA 1
ATOM 658 C C . GLY A 1 84 ? -8.336 -0.454 2.176 1.00 90.12 84 GLY A C 1
ATOM 659 O O . GLY A 1 84 ? -8.981 -1.233 1.473 1.00 90.12 84 GLY A O 1
ATOM 660 N N . LYS A 1 85 ? -7.295 0.244 1.728 1.00 92.69 85 LYS A N 1
ATOM 661 C CA . LYS A 1 85 ? -6.709 0.098 0.395 1.00 92.69 85 LYS A CA 1
ATOM 662 C C . LYS A 1 85 ? -5.191 0.080 0.477 1.00 92.69 85 LYS A C 1
ATOM 664 O O . LYS A 1 85 ? -4.608 0.845 1.249 1.00 92.69 85 LYS A O 1
ATOM 669 N N . ILE A 1 86 ? -4.578 -0.752 -0.352 1.00 91.94 86 ILE A N 1
ATOM 670 C CA . ILE A 1 86 ? -3.144 -0.726 -0.623 1.00 91.94 86 ILE A CA 1
ATOM 671 C C . ILE A 1 86 ? -2.913 0.123 -1.868 1.00 91.94 86 ILE A C 1
ATOM 673 O O . ILE A 1 86 ? -3.676 0.041 -2.829 1.00 91.94 86 ILE A O 1
ATOM 677 N N . TYR A 1 87 ? -1.878 0.950 -1.828 1.00 91.81 87 TYR A N 1
ATOM 678 C CA . TYR A 1 87 ? -1.430 1.797 -2.923 1.00 91.81 87 TYR A CA 1
ATOM 679 C C . TYR A 1 87 ? -0.004 1.415 -3.288 1.00 91.81 87 TYR A C 1
ATOM 681 O O . TYR A 1 87 ? 0.835 1.327 -2.401 1.00 91.81 87 TYR A O 1
ATOM 689 N N . PHE A 1 88 ? 0.280 1.257 -4.572 1.00 89.81 88 PHE A N 1
ATOM 690 C CA . PHE A 1 88 ? 1.617 1.045 -5.112 1.00 89.81 88 PHE A CA 1
ATOM 691 C C . PHE A 1 88 ? 1.981 2.244 -5.980 1.00 89.81 88 PHE A C 1
ATOM 693 O O . PHE A 1 88 ? 1.297 2.533 -6.958 1.00 89.81 88 PHE A O 1
ATOM 700 N N . TYR A 1 89 ? 3.033 2.966 -5.609 1.00 89.44 89 TYR A N 1
ATOM 701 C CA . TYR A 1 89 ? 3.614 4.010 -6.440 1.00 89.44 89 TYR A CA 1
ATOM 702 C C . TYR A 1 89 ? 4.693 3.391 -7.323 1.00 89.44 89 TYR A C 1
ATOM 704 O O . TYR A 1 89 ? 5.705 2.887 -6.827 1.00 89.44 89 TYR A O 1
ATOM 712 N N . CYS A 1 90 ? 4.467 3.420 -8.630 1.00 89.06 90 CYS A N 1
ATOM 713 C CA . CYS A 1 90 ? 5.248 2.681 -9.608 1.00 89.06 90 CYS A CA 1
ATOM 714 C C . CYS A 1 90 ? 5.890 3.628 -10.617 1.00 89.06 90 CYS A C 1
ATOM 716 O O . CYS A 1 90 ? 5.268 4.599 -11.053 1.00 89.06 90 CYS A O 1
ATOM 718 N N . GLN A 1 91 ? 7.113 3.308 -11.037 1.00 89.12 91 GLN A N 1
ATOM 719 C CA . GLN A 1 91 ? 7.626 3.781 -12.315 1.00 89.12 91 GLN A CA 1
ATOM 720 C C . GLN A 1 91 ? 7.046 2.882 -13.408 1.00 89.12 91 GLN A C 1
ATOM 722 O O . GLN A 1 91 ? 7.156 1.657 -13.331 1.00 89.12 91 GLN A O 1
ATOM 727 N N . VAL A 1 92 ? 6.453 3.489 -14.426 1.00 92.06 92 VAL A N 1
ATOM 728 C CA . VAL A 1 92 ? 5.782 2.799 -15.527 1.00 92.06 92 VAL A CA 1
ATOM 729 C C . VAL A 1 92 ? 6.408 3.169 -16.871 1.00 92.06 92 VAL A C 1
ATOM 731 O O . VAL A 1 92 ? 7.310 4.007 -16.966 1.00 92.06 92 VAL A O 1
ATOM 734 N N . SER A 1 93 ? 5.965 2.484 -17.912 1.00 91.19 93 SER A N 1
ATOM 735 C CA . SER A 1 93 ? 6.292 2.727 -19.304 1.00 91.19 93 SER A CA 1
ATOM 736 C C . SER A 1 93 ? 5.020 2.519 -20.112 1.00 91.19 93 SER A C 1
ATOM 738 O O . SER A 1 93 ? 4.569 1.388 -20.262 1.00 91.19 93 SER A O 1
ATOM 740 N N . GLU A 1 94 ? 4.443 3.603 -20.612 1.00 88.94 94 GLU A N 1
ATOM 741 C CA . GLU A 1 94 ? 3.332 3.597 -21.558 1.00 88.94 94 GLU A CA 1
ATOM 742 C C . GLU A 1 94 ? 3.878 4.072 -22.915 1.00 88.94 94 GLU A C 1
ATOM 744 O O . GLU A 1 94 ? 4.187 5.251 -23.094 1.00 88.94 94 GLU A O 1
ATOM 749 N N . ILE A 1 95 ? 4.069 3.141 -23.859 1.00 82.94 95 ILE A N 1
ATOM 750 C CA . ILE A 1 95 ? 4.499 3.440 -25.236 1.00 82.94 95 ILE A CA 1
ATOM 751 C C . ILE A 1 95 ? 3.453 2.868 -26.193 1.00 82.94 95 ILE A C 1
ATOM 753 O O . ILE A 1 95 ? 3.392 1.654 -26.409 1.00 82.94 95 ILE A O 1
ATOM 757 N N . GLY A 1 96 ? 2.634 3.746 -26.778 1.00 80.81 96 GLY A N 1
ATOM 758 C CA . GLY A 1 96 ? 1.478 3.333 -27.578 1.00 80.81 96 GLY A CA 1
ATOM 759 C C . GLY A 1 96 ? 0.522 2.480 -26.741 1.00 80.81 96 GLY A C 1
ATOM 760 O O . GLY A 1 96 ? 0.137 2.882 -25.646 1.00 80.81 96 GLY A O 1
ATOM 761 N N . ASP A 1 97 ? 0.202 1.280 -27.228 1.00 79.00 97 ASP A N 1
ATOM 762 C CA . ASP A 1 97 ? -0.683 0.334 -26.532 1.00 79.00 97 ASP A CA 1
ATOM 763 C C . ASP A 1 97 ? 0.037 -0.540 -25.491 1.00 79.00 97 ASP A C 1
ATOM 765 O O . ASP A 1 97 ? -0.603 -1.285 -24.749 1.00 79.00 97 ASP A O 1
ATOM 769 N N . LYS A 1 98 ? 1.373 -0.474 -25.416 1.00 82.94 98 LYS A N 1
ATOM 770 C CA . LYS A 1 98 ? 2.149 -1.265 -24.456 1.00 82.94 98 LYS A CA 1
ATOM 771 C C . LYS A 1 98 ? 2.269 -0.518 -23.136 1.00 82.94 98 LYS A C 1
ATOM 773 O O . LYS A 1 98 ? 2.836 0.576 -23.091 1.00 82.94 98 LYS A O 1
ATOM 778 N N . LYS A 1 99 ? 1.780 -1.144 -22.066 1.00 88.38 99 LYS A N 1
ATOM 779 C CA . LYS A 1 99 ? 1.898 -0.666 -20.688 1.00 88.38 99 LYS A CA 1
ATOM 780 C C . LYS A 1 99 ? 2.722 -1.650 -19.880 1.00 88.38 99 LYS A C 1
ATOM 782 O O . LYS A 1 99 ? 2.506 -2.854 -19.972 1.00 88.38 99 LYS A O 1
ATOM 787 N N . GLY A 1 100 ? 3.645 -1.122 -19.089 1.00 90.00 100 GLY A N 1
ATOM 788 C CA . GLY A 1 100 ? 4.442 -1.919 -18.172 1.00 90.00 100 GLY A CA 1
ATOM 789 C C . GLY A 1 100 ? 4.851 -1.136 -16.933 1.00 90.00 100 GLY A C 1
ATOM 790 O O . GLY A 1 100 ? 5.088 0.069 -16.974 1.00 90.00 100 GLY A O 1
ATOM 791 N N . ILE A 1 101 ? 4.932 -1.835 -15.818 1.00 90.50 101 ILE A N 1
ATOM 792 C CA . ILE A 1 101 ? 5.517 -1.470 -14.546 1.00 90.50 101 ILE A CA 1
ATOM 793 C C . ILE A 1 101 ? 7.003 -1.805 -14.638 1.00 90.50 101 ILE A C 1
ATOM 795 O O . ILE A 1 101 ? 7.399 -2.960 -14.715 1.00 90.50 101 ILE A O 1
ATOM 799 N N . LYS A 1 102 ? 7.842 -0.772 -14.620 1.00 88.12 102 LYS A N 1
ATOM 800 C CA . LYS A 1 102 ? 9.300 -0.939 -14.599 1.00 88.12 102 LYS A CA 1
ATOM 801 C C . LYS A 1 102 ? 9.820 -1.225 -13.200 1.00 88.12 102 LYS A C 1
ATOM 803 O O . LYS A 1 102 ? 10.828 -1.899 -13.049 1.00 88.12 102 LYS A O 1
ATOM 808 N N . LYS A 1 103 ? 9.197 -0.610 -12.190 1.00 86.12 103 LYS A N 1
ATOM 809 C CA . LYS A 1 103 ? 9.637 -0.700 -10.797 1.00 86.12 103 LYS A CA 1
ATOM 810 C C . LYS A 1 103 ? 8.533 -0.285 -9.839 1.00 86.12 103 LYS A C 1
ATOM 812 O O . LYS A 1 103 ? 7.844 0.710 -10.081 1.00 86.12 103 LYS A O 1
ATOM 817 N N . ILE A 1 104 ? 8.437 -0.973 -8.707 1.00 86.50 104 ILE A N 1
ATOM 818 C CA . ILE A 1 104 ? 7.638 -0.531 -7.562 1.00 86.50 104 ILE A CA 1
ATOM 819 C C . ILE A 1 104 ? 8.542 0.323 -6.671 1.00 86.50 104 ILE A C 1
ATOM 821 O O . ILE A 1 104 ? 9.551 -0.144 -6.155 1.00 86.50 104 ILE A O 1
ATOM 825 N N . LEU A 1 105 ? 8.219 1.607 -6.529 1.00 83.56 105 LEU A N 1
ATOM 826 C CA . LEU A 1 105 ? 9.037 2.552 -5.760 1.00 83.56 105 LEU A CA 1
ATOM 827 C C . LEU A 1 105 ? 8.619 2.599 -4.295 1.00 83.56 105 LEU A C 1
ATOM 829 O O . LEU A 1 105 ? 9.448 2.824 -3.416 1.00 83.56 105 LEU A O 1
ATOM 833 N N . ALA A 1 106 ? 7.324 2.432 -4.038 1.00 82.44 106 ALA A N 1
ATOM 834 C CA . ALA A 1 106 ? 6.774 2.438 -2.698 1.00 82.44 106 ALA A CA 1
ATOM 835 C C . ALA A 1 106 ? 5.417 1.739 -2.669 1.00 82.44 106 ALA A C 1
ATOM 837 O O . ALA A 1 106 ? 4.647 1.867 -3.621 1.00 82.44 106 ALA A O 1
ATOM 838 N N . ALA A 1 107 ? 5.074 1.102 -1.550 1.00 85.88 107 ALA A N 1
ATOM 839 C CA . ALA A 1 107 ? 3.683 0.820 -1.224 1.00 85.88 107 ALA A CA 1
ATOM 840 C C . ALA A 1 107 ? 3.245 1.550 0.042 1.00 85.88 107 ALA A C 1
ATOM 842 O O . ALA A 1 107 ? 4.039 1.849 0.936 1.00 85.88 107 ALA A O 1
ATOM 843 N N . GLY A 1 108 ? 1.960 1.859 0.090 1.00 85.38 108 GLY A N 1
ATOM 844 C CA . GLY A 1 108 ? 1.326 2.567 1.179 1.00 85.38 108 GLY A CA 1
ATOM 845 C C . GLY A 1 108 ? -0.036 1.978 1.485 1.00 85.38 108 GLY A C 1
ATOM 846 O O . GLY A 1 108 ? -0.637 1.273 0.678 1.00 85.38 108 GLY A O 1
ATOM 847 N N . TYR A 1 109 ? -0.533 2.289 2.671 1.00 87.88 109 TYR A N 1
ATOM 848 C CA . TYR A 1 109 ? -1.833 1.827 3.127 1.00 87.88 109 TYR A CA 1
ATOM 849 C C . TYR A 1 109 ? -2.701 3.008 3.532 1.00 87.88 109 TYR A C 1
ATOM 851 O O . TYR A 1 109 ? -2.262 3.948 4.200 1.00 87.88 109 TYR A O 1
ATOM 859 N N . GLN A 1 110 ? -3.957 2.943 3.115 1.00 88.06 110 GLN A N 1
ATOM 860 C CA . GLN A 1 110 ? -5.001 3.856 3.527 1.00 88.06 110 GLN A CA 1
ATOM 861 C C . GLN A 1 110 ? -6.051 3.077 4.308 1.00 88.06 110 GLN A C 1
ATOM 863 O O . GLN A 1 110 ? -6.679 2.162 3.776 1.00 88.06 110 GLN A O 1
ATOM 868 N N . ALA A 1 111 ? -6.285 3.493 5.548 1.00 86.81 111 ALA A N 1
ATOM 869 C CA . ALA A 1 111 ? -7.315 2.907 6.389 1.00 86.81 111 ALA A CA 1
ATOM 870 C C . ALA A 1 111 ? -8.722 3.019 5.782 1.00 86.81 111 ALA A C 1
ATOM 872 O O . ALA A 1 111 ? -9.068 4.009 5.120 1.00 86.81 111 ALA A O 1
ATOM 873 N N . GLY A 1 112 ? -9.533 1.995 6.051 1.00 85.25 112 GLY A N 1
ATOM 874 C CA . GLY A 1 112 ? -10.959 1.992 5.765 1.00 85.25 112 GLY A CA 1
ATOM 875 C C . GLY A 1 112 ? -11.721 3.030 6.588 1.00 85.25 112 GLY A C 1
ATOM 876 O O . GLY A 1 112 ? -11.181 3.710 7.461 1.00 85.25 112 GLY A O 1
ATOM 877 N N . LYS A 1 113 ? -13.018 3.183 6.299 1.00 82.94 113 LYS A N 1
ATOM 878 C CA . LYS A 1 113 ? -13.861 4.139 7.036 1.00 82.94 113 LYS A CA 1
ATOM 879 C C . LYS A 1 113 ? -14.082 3.693 8.485 1.00 82.94 113 LYS A C 1
ATOM 881 O O . LYS A 1 113 ? -13.949 4.509 9.391 1.00 82.94 113 LYS A O 1
ATOM 886 N N . ASN A 1 114 ? -14.404 2.411 8.665 1.00 84.56 114 ASN A N 1
ATOM 887 C CA . ASN A 1 114 ? -14.793 1.826 9.951 1.00 84.56 114 ASN A CA 1
ATOM 888 C C . ASN A 1 114 ? -13.846 0.713 10.415 1.00 84.56 114 ASN A C 1
ATOM 890 O O . ASN A 1 114 ? -13.887 0.329 11.581 1.00 84.56 114 ASN A O 1
ATOM 894 N N . HIS A 1 115 ? -13.014 0.183 9.517 1.00 87.94 115 HIS A N 1
ATOM 895 C CA . HIS A 1 115 ? -12.158 -0.969 9.770 1.00 87.94 115 HIS A CA 1
ATOM 896 C C . HIS A 1 115 ? -10.722 -0.660 9.361 1.00 87.94 115 HIS A C 1
ATOM 898 O O . HIS A 1 115 ? -10.488 0.080 8.403 1.00 87.94 115 HIS A O 1
ATOM 904 N N . VAL A 1 116 ? -9.777 -1.247 10.092 1.00 88.56 116 VAL A N 1
ATOM 905 C CA . VAL A 1 116 ? -8.344 -1.128 9.825 1.00 88.56 116 VAL A CA 1
ATOM 906 C C . VAL A 1 116 ? -7.687 -2.484 9.763 1.00 88.56 116 VAL A C 1
ATOM 908 O O . VAL A 1 116 ? -7.902 -3.320 10.635 1.00 88.56 116 VAL A O 1
ATOM 911 N N . PHE A 1 117 ? -6.839 -2.656 8.763 1.00 89.75 117 PHE A N 1
ATOM 912 C CA . PHE A 1 117 ? -5.859 -3.720 8.705 1.00 89.75 117 PHE A CA 1
ATOM 913 C C . PHE A 1 117 ? -4.601 -3.358 9.507 1.00 89.75 117 PHE A C 1
ATOM 915 O O . PHE A 1 117 ? -4.090 -2.240 9.411 1.00 89.75 117 PHE A O 1
ATOM 922 N N . ASP A 1 118 ? -4.109 -4.319 10.281 1.00 88.75 118 ASP A N 1
ATOM 923 C CA . ASP A 1 118 ? -2.809 -4.293 10.943 1.00 88.75 118 ASP A CA 1
ATOM 924 C C . ASP A 1 118 ? -2.131 -5.650 10.756 1.00 88.75 118 ASP A C 1
ATOM 926 O O . ASP A 1 118 ? -2.714 -6.698 11.053 1.00 88.75 118 ASP A O 1
ATOM 930 N N . GLY A 1 119 ? -0.918 -5.628 10.216 1.00 89.50 119 GLY A N 1
ATOM 931 C CA . GLY A 1 119 ? -0.231 -6.832 9.782 1.00 89.50 119 GLY A CA 1
ATOM 932 C C . GLY A 1 119 ? 0.834 -6.551 8.738 1.00 89.50 119 GLY A C 1
ATOM 933 O O . GLY A 1 119 ? 1.386 -5.457 8.664 1.00 89.50 119 GLY A O 1
ATOM 934 N N . GLN A 1 120 ? 1.128 -7.553 7.925 1.00 90.31 120 GLN A N 1
ATOM 935 C CA . GLN A 1 120 ? 2.177 -7.515 6.918 1.00 90.31 120 GLN A CA 1
ATOM 936 C C . GLN A 1 120 ? 1.584 -7.451 5.514 1.00 90.31 120 GLN A C 1
ATOM 938 O O . GLN A 1 120 ? 0.579 -8.095 5.225 1.00 90.31 120 GLN A O 1
ATOM 943 N N . LEU A 1 121 ? 2.242 -6.691 4.647 1.00 89.88 121 LEU A N 1
ATOM 944 C CA . LEU A 1 121 ? 2.048 -6.664 3.204 1.00 89.88 121 LEU A CA 1
ATOM 945 C C . LEU A 1 121 ? 3.329 -7.196 2.561 1.00 89.88 121 LEU A C 1
ATOM 947 O O . LEU A 1 121 ? 4.402 -6.650 2.798 1.00 89.88 121 LEU A O 1
ATOM 951 N N . GLN A 1 122 ? 3.221 -8.222 1.733 1.00 90.19 122 GLN A N 1
ATOM 952 C CA . GLN A 1 122 ? 4.304 -8.732 0.897 1.00 90.19 122 GLN A CA 1
ATOM 953 C C . GLN A 1 122 ? 3.878 -8.602 -0.555 1.00 90.19 122 GLN A C 1
ATOM 955 O O . GLN A 1 122 ? 2.712 -8.818 -0.869 1.00 90.19 122 GLN A O 1
ATOM 960 N N . PHE A 1 123 ? 4.785 -8.227 -1.441 1.00 89.69 123 PHE A N 1
ATOM 961 C CA . PHE A 1 123 ? 4.461 -8.048 -2.849 1.00 89.69 123 PHE A CA 1
ATOM 962 C C . PHE A 1 123 ? 5.684 -8.293 -3.709 1.00 89.69 123 PHE A C 1
ATOM 964 O O . PHE A 1 123 ? 6.822 -8.120 -3.268 1.00 89.69 123 PHE A O 1
ATOM 971 N N . TYR A 1 124 ? 5.430 -8.663 -4.951 1.00 86.94 124 TYR A N 1
ATOM 972 C CA . TYR A 1 124 ? 6.453 -8.749 -5.967 1.00 86.94 124 TYR A CA 1
ATOM 973 C C . TYR A 1 124 ? 5.879 -8.476 -7.352 1.00 86.94 124 TYR A C 1
ATOM 975 O O . TYR A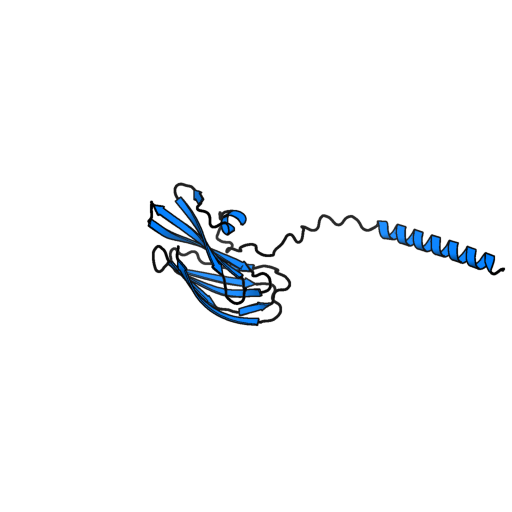 1 124 ? 4.661 -8.430 -7.539 1.00 86.94 124 TYR A O 1
ATOM 983 N N . LEU A 1 125 ? 6.773 -8.265 -8.312 1.00 89.06 125 LEU A N 1
ATOM 984 C CA . LEU A 1 125 ? 6.438 -8.046 -9.712 1.00 89.06 125 LEU A CA 1
ATOM 985 C C . LEU A 1 125 ? 6.722 -9.333 -10.515 1.00 89.06 125 LEU A C 1
ATOM 987 O O . LEU A 1 125 ? 7.841 -9.495 -10.994 1.00 89.06 125 LEU A O 1
ATOM 991 N N . PRO A 1 126 ? 5.770 -10.286 -10.615 1.00 85.00 126 PRO A N 1
ATOM 992 C CA . PRO A 1 126 ? 5.945 -11.501 -11.422 1.00 85.00 126 PRO A CA 1
ATOM 993 C C . PRO A 1 126 ? 6.179 -11.212 -12.908 1.00 85.00 126 PRO A C 1
ATOM 995 O O . PRO A 1 126 ? 6.958 -11.907 -13.553 1.00 85.00 126 PRO A O 1
ATOM 998 N N . GLU A 1 127 ? 5.478 -10.212 -13.447 1.00 85.56 127 GLU A N 1
ATOM 999 C CA . GLU A 1 127 ? 5.466 -9.855 -14.865 1.00 85.56 127 GLU A CA 1
ATOM 1000 C C . GLU A 1 127 ? 5.416 -8.332 -15.017 1.00 85.56 127 GLU A C 1
ATOM 1002 O O . GLU A 1 127 ? 5.015 -7.614 -14.099 1.00 85.56 127 GLU A O 1
ATOM 1007 N N . GLU A 1 128 ? 5.770 -7.822 -16.200 1.00 84.88 128 GLU A N 1
ATOM 1008 C CA . GLU A 1 128 ? 5.857 -6.381 -16.460 1.00 84.88 128 GLU A CA 1
ATOM 1009 C C . GLU A 1 128 ? 4.533 -5.627 -16.267 1.00 84.88 128 GLU A C 1
ATOM 1011 O O . GLU A 1 128 ? 4.551 -4.412 -16.236 1.00 84.88 128 GLU A O 1
ATOM 1016 N N . ASN A 1 129 ? 3.375 -6.262 -16.122 1.00 88.88 129 ASN A N 1
ATOM 1017 C CA . ASN A 1 129 ? 2.078 -5.590 -15.961 1.00 88.88 129 ASN A CA 1
ATOM 1018 C C . ASN A 1 129 ? 1.259 -6.117 -14.775 1.00 88.88 129 ASN A C 1
ATOM 1020 O O . ASN A 1 129 ? 0.079 -5.786 -14.658 1.00 88.88 129 ASN A O 1
ATOM 1024 N N . LEU A 1 130 ? 1.864 -6.922 -13.901 1.00 90.31 130 LEU A N 1
ATOM 1025 C CA . LEU A 1 130 ? 1.165 -7.579 -12.806 1.00 90.31 130 LEU A CA 1
ATOM 1026 C C . LEU A 1 130 ? 1.936 -7.406 -11.503 1.00 90.31 130 LEU A C 1
ATOM 1028 O O . LEU A 1 130 ? 3.079 -7.835 -11.398 1.00 90.31 130 LEU A O 1
ATOM 1032 N N . ILE A 1 131 ? 1.285 -6.836 -10.490 1.00 91.56 131 ILE A N 1
ATOM 1033 C CA . ILE A 1 131 ? 1.770 -6.867 -9.107 1.00 91.56 131 ILE A CA 1
ATOM 1034 C C . ILE A 1 131 ? 1.024 -7.976 -8.375 1.00 91.56 131 ILE A C 1
ATOM 1036 O O . ILE A 1 131 ? -0.190 -7.877 -8.192 1.00 91.56 131 ILE A O 1
ATOM 1040 N N . HIS A 1 132 ? 1.751 -8.982 -7.899 1.00 93.06 132 HIS A N 1
ATOM 1041 C CA . HIS A 1 132 ? 1.203 -9.955 -6.964 1.00 93.06 132 HIS A CA 1
ATOM 1042 C C . HIS A 1 132 ? 1.460 -9.472 -5.542 1.00 93.06 132 HIS A C 1
ATOM 1044 O O . HIS A 1 132 ? 2.593 -9.122 -5.197 1.00 93.06 132 HIS A O 1
ATOM 1050 N N . PHE A 1 133 ? 0.437 -9.461 -4.693 1.00 93.00 133 PHE A N 1
ATOM 1051 C CA . PHE A 1 133 ? 0.617 -9.118 -3.290 1.00 93.00 133 PHE A CA 1
ATOM 1052 C C . PHE A 1 133 ? -0.229 -9.965 -2.349 1.00 93.00 133 PHE A C 1
ATOM 1054 O O . PHE A 1 133 ? -1.305 -10.455 -2.674 1.00 93.00 133 PHE A O 1
ATOM 1061 N N . THR A 1 134 ? 0.291 -10.115 -1.140 1.00 94.44 134 THR A N 1
ATOM 1062 C CA . THR A 1 134 ? -0.322 -10.831 -0.033 1.00 94.44 134 THR A CA 1
ATOM 1063 C C . THR A 1 134 ? -0.390 -9.911 1.172 1.00 94.44 134 THR A C 1
ATOM 1065 O O . THR A 1 134 ? 0.610 -9.293 1.544 1.00 94.44 134 THR A O 1
ATOM 1068 N N . VAL A 1 135 ? -1.547 -9.854 1.823 1.00 93.00 135 VAL A N 1
ATOM 1069 C CA . VAL A 1 135 ? -1.686 -9.255 3.151 1.00 93.00 135 VAL A CA 1
ATOM 1070 C C . VAL A 1 135 ? -2.000 -10.329 4.182 1.00 93.00 135 VAL A C 1
ATOM 1072 O O . VAL A 1 135 ? -2.857 -11.180 3.966 1.00 93.00 135 VAL A O 1
ATOM 1075 N N . SER A 1 136 ? -1.296 -10.293 5.311 1.00 94.31 136 SER A N 1
ATOM 1076 C CA . SER A 1 136 ? -1.475 -11.239 6.414 1.00 94.31 136 SER A CA 1
ATOM 1077 C C . SER A 1 136 ? -1.483 -10.506 7.748 1.00 94.31 136 SER A C 1
ATOM 1079 O O . SER A 1 136 ? -0.545 -9.776 8.072 1.00 94.31 136 SER A O 1
ATOM 1081 N N . GLY A 1 137 ? -2.548 -10.659 8.527 1.00 93.00 137 GLY A N 1
ATOM 1082 C CA . GLY A 1 137 ? -2.704 -9.939 9.781 1.00 93.00 137 GLY A CA 1
ATOM 1083 C C . GLY A 1 137 ? -4.107 -10.004 10.356 1.00 93.00 137 GLY A C 1
ATOM 1084 O O . GLY A 1 137 ? -4.768 -11.040 10.341 1.00 93.00 137 GLY A O 1
ATOM 1085 N N . LYS A 1 138 ? -4.543 -8.883 10.927 1.00 92.50 138 LYS A N 1
ATOM 1086 C CA . LYS A 1 138 ? -5.795 -8.762 11.673 1.00 92.50 138 LYS A CA 1
ATOM 1087 C C . LYS A 1 138 ? -6.554 -7.512 11.258 1.00 92.50 138 LYS A C 1
ATOM 1089 O O . LYS A 1 138 ? -5.964 -6.465 10.990 1.00 92.50 138 LYS A O 1
ATOM 1094 N N . ILE A 1 139 ? -7.875 -7.621 11.263 1.00 90.69 139 ILE A N 1
ATOM 1095 C CA . ILE A 1 139 ? -8.792 -6.515 11.014 1.00 90.69 139 ILE A CA 1
ATOM 1096 C C . ILE A 1 139 ? -9.393 -6.083 12.342 1.00 90.69 139 ILE A C 1
ATOM 1098 O O . ILE A 1 139 ? -9.916 -6.895 13.103 1.00 90.69 139 ILE A O 1
ATOM 1102 N N . PHE A 1 140 ? -9.348 -4.786 12.612 1.00 88.88 140 PHE A N 1
ATOM 1103 C CA . PHE A 1 140 ? -9.918 -4.199 13.815 1.00 88.88 140 PHE A CA 1
ATOM 1104 C C . PHE A 1 140 ? -11.006 -3.192 13.466 1.00 88.88 140 PHE A C 1
ATOM 1106 O O . PHE A 1 140 ? -10.902 -2.446 12.490 1.00 88.88 140 PHE A O 1
ATOM 1113 N N . ALA A 1 141 ? -12.021 -3.115 14.321 1.00 85.69 141 ALA A N 1
ATOM 1114 C CA . ALA A 1 141 ? -12.963 -2.013 14.328 1.00 85.69 141 ALA A CA 1
ATOM 1115 C C . ALA A 1 141 ? -12.237 -0.729 14.743 1.00 85.69 141 ALA A C 1
ATOM 1117 O O . ALA A 1 141 ? -11.456 -0.710 15.702 1.00 85.69 141 ALA A O 1
ATOM 1118 N N . GLN A 1 142 ? -12.525 0.364 14.048 1.00 72.50 142 GLN A N 1
ATOM 1119 C CA . GLN A 1 142 ? -11.865 1.644 14.241 1.00 72.50 142 GLN A CA 1
ATOM 1120 C C . GLN A 1 142 ? -12.874 2.718 14.661 1.00 72.50 142 GLN A C 1
ATOM 1122 O O . GLN A 1 142 ? -13.838 2.985 13.954 1.00 72.50 142 GLN A O 1
ATOM 1127 N N . THR A 1 143 ? -12.618 3.393 15.786 1.00 59.66 143 THR A N 1
ATOM 1128 C CA . THR A 1 143 ? -13.343 4.623 16.179 1.00 59.66 143 THR A CA 1
ATOM 1129 C C . THR A 1 143 ? -12.451 5.859 16.115 1.00 59.66 143 THR A C 1
ATOM 1131 O O . THR A 1 143 ? -12.960 6.956 15.909 1.00 59.66 143 THR A O 1
ATOM 1134 N N . LYS A 1 144 ? -11.123 5.707 16.254 1.00 58.12 144 LYS A N 1
ATOM 1135 C CA . LYS A 1 144 ? -10.128 6.784 16.106 1.00 58.12 144 LYS A CA 1
ATOM 1136 C C . LYS A 1 144 ? -8.814 6.241 15.534 1.00 58.12 144 LYS A C 1
ATOM 1138 O O . LYS A 1 144 ? -8.228 5.322 16.102 1.00 58.12 144 LYS A O 1
ATOM 1143 N N . LEU A 1 145 ? -8.333 6.837 14.441 1.00 56.53 145 LEU A N 1
ATOM 1144 C CA . LEU A 1 145 ? -6.984 6.608 13.909 1.00 56.53 145 LEU A CA 1
ATOM 1145 C C . LEU A 1 145 ? -6.001 7.468 14.703 1.00 56.53 145 LEU A C 1
ATOM 1147 O O . LEU A 1 145 ? -6.096 8.691 14.659 1.00 56.53 145 LEU A O 1
ATOM 1151 N N . LYS A 1 146 ? -5.055 6.853 15.422 1.00 53.72 146 LYS A N 1
ATOM 1152 C CA . LYS A 1 146 ? -3.936 7.605 16.022 1.00 53.72 146 LYS A CA 1
ATOM 1153 C C . LYS A 1 146 ? -2.788 7.773 15.037 1.00 53.72 146 LYS A C 1
ATOM 1155 O O . LYS A 1 146 ? -2.293 8.878 14.856 1.00 53.72 146 LYS A O 1
ATOM 1160 N N . LYS A 1 147 ? -2.347 6.670 14.431 1.00 59.03 147 LYS A N 1
ATOM 1161 C CA . LYS A 1 147 ? -1.209 6.633 13.512 1.00 59.03 147 LYS A CA 1
ATOM 1162 C C . LYS A 1 147 ? -1.165 5.275 12.827 1.00 59.03 147 LYS A C 1
ATOM 1164 O O . LYS A 1 147 ? -1.300 4.254 13.501 1.00 59.03 147 LYS A O 1
ATOM 1169 N N . VAL A 1 148 ? -0.970 5.286 11.517 1.00 60.41 148 VAL A N 1
ATOM 1170 C CA . VAL A 1 148 ? -0.501 4.124 10.763 1.00 60.41 148 VAL A CA 1
ATOM 1171 C C . VAL A 1 148 ? 0.993 4.324 10.571 1.00 60.41 148 VAL A C 1
ATOM 1173 O O . VAL A 1 148 ? 1.434 5.443 10.302 1.00 60.41 148 VAL A O 1
ATOM 1176 N N . THR A 1 149 ? 1.771 3.266 10.733 1.00 59.47 149 THR A N 1
ATOM 1177 C CA . THR A 1 149 ? 3.192 3.278 10.398 1.00 59.47 149 THR A CA 1
ATOM 1178 C C . THR A 1 149 ? 3.448 2.125 9.451 1.00 59.47 149 THR A C 1
ATOM 1180 O O . THR A 1 149 ? 3.096 1.000 9.781 1.00 59.47 149 THR A O 1
ATOM 1183 N N . ALA A 1 150 ? 4.033 2.417 8.293 1.00 60.97 150 ALA A N 1
ATOM 1184 C CA . ALA A 1 150 ? 4.595 1.401 7.421 1.00 60.97 150 ALA A CA 1
ATOM 1185 C C . ALA A 1 150 ? 6.117 1.370 7.641 1.00 60.97 150 ALA A C 1
ATOM 1187 O O . ALA A 1 150 ? 6.749 2.429 7.663 1.00 60.97 150 ALA A O 1
ATOM 1188 N N . GLN A 1 151 ? 6.702 0.195 7.860 1.00 57.34 151 GLN A N 1
ATOM 1189 C CA . GLN A 1 151 ? 8.160 -0.001 7.870 1.00 57.34 151 GLN A CA 1
ATOM 1190 C C . GLN A 1 151 ? 8.568 -0.813 6.647 1.00 57.34 151 GLN A C 1
ATOM 1192 O O . GLN A 1 151 ? 7.805 -1.680 6.237 1.00 57.34 151 GLN A O 1
ATOM 1197 N N . SER A 1 152 ? 9.730 -0.526 6.055 1.00 54.97 152 SER A N 1
ATOM 1198 C CA . SER A 1 152 ? 10.133 -1.095 4.766 1.00 54.97 152 SER A CA 1
ATOM 1199 C C . SER A 1 152 ? 11.615 -1.363 4.627 1.00 54.97 152 SER A C 1
ATOM 1201 O O . SER A 1 152 ? 12.410 -0.649 5.223 1.00 54.97 152 SER A O 1
ATOM 1203 N N . LYS A 1 153 ? 11.973 -2.267 3.709 1.00 54.28 153 LYS A N 1
ATOM 1204 C CA . LYS A 1 153 ? 13.268 -2.248 3.015 1.00 54.28 153 LYS A CA 1
ATOM 1205 C C . LYS A 1 153 ? 13.012 -2.023 1.517 1.00 54.28 153 LYS A C 1
ATOM 1207 O O . LYS A 1 153 ? 12.173 -2.739 0.973 1.00 54.28 153 LYS A O 1
ATOM 1212 N N . PRO A 1 154 ? 13.653 -1.039 0.860 1.00 49.03 154 PRO A N 1
ATOM 1213 C CA . PRO A 1 154 ? 13.496 -0.834 -0.575 1.00 49.03 154 PRO A CA 1
ATOM 1214 C C . PRO A 1 154 ? 14.111 -2.001 -1.345 1.00 49.03 154 PRO A C 1
ATOM 1216 O O . PRO A 1 154 ? 15.208 -2.459 -1.027 1.00 49.03 154 PRO A O 1
ATOM 1219 N N . THR A 1 155 ? 13.407 -2.462 -2.366 1.00 54.44 155 THR A N 1
ATOM 1220 C CA . THR A 1 155 ? 13.823 -3.574 -3.218 1.00 54.44 155 THR A CA 1
ATOM 1221 C C . THR A 1 155 ? 13.260 -3.357 -4.613 1.00 54.44 155 THR A C 1
ATOM 1223 O O . THR A 1 155 ? 12.191 -2.772 -4.785 1.00 54.44 155 THR A O 1
ATOM 1226 N N . ASP A 1 156 ? 14.014 -3.783 -5.619 1.00 58.06 156 ASP A N 1
ATOM 1227 C CA . ASP A 1 156 ? 13.704 -3.468 -7.011 1.00 58.06 156 ASP A CA 1
ATOM 1228 C C . ASP A 1 156 ? 12.522 -4.287 -7.562 1.00 58.06 156 ASP A C 1
ATOM 1230 O O . ASP A 1 156 ? 11.867 -3.833 -8.499 1.00 58.06 156 ASP A O 1
ATOM 1234 N N . GLU A 1 157 ? 12.197 -5.428 -6.934 1.00 61.28 157 GLU A N 1
ATOM 1235 C CA . GLU A 1 157 ? 11.193 -6.387 -7.435 1.00 61.28 157 GLU A CA 1
ATOM 1236 C C . GLU A 1 157 ? 10.339 -7.076 -6.353 1.00 61.28 157 GLU A C 1
ATOM 1238 O O . GLU A 1 157 ? 9.182 -7.378 -6.623 1.00 61.28 157 GLU A O 1
ATOM 1243 N N . VAL A 1 158 ? 10.861 -7.317 -5.140 1.00 71.56 158 VAL A N 1
ATOM 1244 C CA . VAL A 1 158 ? 10.169 -8.057 -4.057 1.00 71.56 158 VAL A CA 1
ATOM 1245 C C . VAL A 1 158 ? 10.236 -7.277 -2.758 1.00 71.56 158 VAL A C 1
ATOM 1247 O O . VAL A 1 158 ? 11.321 -7.153 -2.196 1.00 71.56 158 VAL A O 1
ATOM 1250 N N . GLY A 1 159 ? 9.119 -6.790 -2.229 1.00 73.31 159 GLY A N 1
ATOM 1251 C CA . GLY A 1 159 ? 9.111 -5.987 -1.009 1.00 73.31 159 GLY A CA 1
ATOM 1252 C C . GLY A 1 159 ? 8.193 -6.519 0.084 1.00 73.31 159 GLY A C 1
ATOM 1253 O O . GLY A 1 159 ? 7.238 -7.258 -0.151 1.00 73.31 159 GLY A O 1
ATOM 1254 N N . GLY A 1 160 ? 8.498 -6.108 1.312 1.00 74.62 160 GLY A N 1
ATOM 1255 C CA . GLY A 1 160 ? 7.708 -6.402 2.498 1.00 74.62 160 GLY A CA 1
ATOM 1256 C C . GLY A 1 160 ? 7.542 -5.151 3.348 1.00 74.62 160 GLY A C 1
ATOM 1257 O O . GLY A 1 160 ? 8.519 -4.448 3.619 1.00 74.62 160 GLY A O 1
ATOM 1258 N N . TYR A 1 161 ? 6.308 -4.890 3.770 1.00 75.50 161 TYR A N 1
ATOM 1259 C CA . TYR A 1 161 ? 5.955 -3.799 4.663 1.00 75.50 161 TYR A CA 1
ATOM 1260 C C . TYR A 1 161 ? 5.207 -4.311 5.886 1.00 75.50 161 TYR A C 1
ATOM 1262 O O . TYR A 1 161 ? 4.272 -5.100 5.773 1.00 75.50 161 TYR A O 1
ATOM 1270 N N . GLU A 1 162 ? 5.570 -3.803 7.058 1.00 79.56 162 GLU A N 1
ATOM 1271 C CA . GLU A 1 162 ? 4.762 -3.977 8.263 1.00 79.56 162 GLU A CA 1
ATOM 1272 C C . GLU A 1 162 ? 3.871 -2.750 8.454 1.00 79.56 162 GLU A C 1
ATOM 1274 O O . GLU A 1 162 ? 4.370 -1.627 8.523 1.00 79.56 162 GLU A O 1
ATOM 1279 N N . ILE A 1 163 ? 2.560 -2.968 8.528 1.00 80.31 163 ILE A N 1
ATOM 1280 C CA . ILE A 1 163 ? 1.529 -1.958 8.748 1.00 80.31 163 ILE A CA 1
ATOM 1281 C C . ILE A 1 163 ? 1.091 -2.043 10.209 1.00 80.31 163 ILE A C 1
ATOM 1283 O O . ILE A 1 163 ? 0.314 -2.914 10.599 1.00 80.31 163 ILE A O 1
ATOM 1287 N N . LEU A 1 164 ? 1.573 -1.093 11.007 1.00 76.75 164 LEU A N 1
ATOM 1288 C CA . LEU A 1 164 ? 1.267 -0.979 12.429 1.00 76.75 164 LEU A CA 1
ATOM 1289 C C . LEU A 1 164 ? 0.250 0.133 12.670 1.00 76.75 164 LEU A C 1
ATOM 1291 O O . LEU A 1 164 ? 0.514 1.314 12.408 1.00 76.75 164 LEU A O 1
ATOM 1295 N N . VAL A 1 165 ? -0.899 -0.234 13.228 1.00 72.62 165 VAL A N 1
ATOM 1296 C CA . VAL A 1 165 ? -1.978 0.680 13.601 1.00 72.62 165 VAL A CA 1
ATOM 1297 C C . VAL A 1 165 ? -1.960 0.899 15.110 1.00 72.62 165 VAL A C 1
ATOM 1299 O O . VAL A 1 165 ? -2.236 0.009 15.903 1.00 72.62 165 VAL A O 1
ATOM 1302 N N . VAL A 1 166 ? -1.669 2.127 15.535 1.00 67.44 166 VAL A N 1
ATOM 1303 C CA . VAL A 1 166 ? -1.416 2.447 16.955 1.00 67.44 166 VAL A CA 1
ATOM 1304 C C . VAL A 1 166 ? -2.695 2.488 17.810 1.00 67.44 166 VAL A C 1
ATOM 1306 O O . VAL A 1 166 ? -2.626 2.447 19.035 1.00 67.44 166 VAL A O 1
ATOM 1309 N N . SER A 1 167 ? -3.879 2.586 17.198 1.00 68.00 167 SER A N 1
ATOM 1310 C CA . SER A 1 167 ? -5.158 2.642 17.920 1.00 68.00 167 SER A CA 1
ATOM 1311 C C . SER A 1 167 ? -6.183 1.736 17.264 1.00 68.00 167 SER A C 1
ATOM 1313 O O . SER A 1 167 ? -6.608 1.986 16.138 1.00 68.00 167 SER A O 1
ATOM 1315 N N . LYS A 1 168 ? -6.573 0.699 17.998 1.00 74.31 168 LYS A N 1
ATOM 1316 C CA . LYS A 1 168 ? -7.488 -0.364 17.588 1.00 74.31 168 LYS A CA 1
ATOM 1317 C C . LYS A 1 168 ? -8.552 -0.499 18.674 1.00 74.31 168 LYS A C 1
ATOM 1319 O O . LYS A 1 168 ? -8.234 -0.271 19.840 1.00 74.31 168 LYS A O 1
ATOM 1324 N N . ASN A 1 169 ? -9.779 -0.863 18.314 1.00 78.88 169 ASN A N 1
ATOM 1325 C CA . ASN A 1 169 ? -10.793 -1.211 19.311 1.00 78.88 169 ASN A CA 1
ATOM 1326 C C . ASN A 1 169 ? -10.923 -2.727 19.435 1.00 78.88 169 ASN A C 1
ATOM 1328 O O . ASN A 1 169 ? -10.098 -3.374 20.068 1.00 78.88 169 ASN A O 1
ATOM 1332 N N . ALA A 1 170 ? -11.962 -3.284 18.819 1.00 84.50 170 ALA A N 1
ATOM 1333 C CA . ALA A 1 170 ? -12.257 -4.700 18.830 1.00 84.50 170 ALA A CA 1
ATOM 1334 C C . ALA A 1 170 ? -11.606 -5.374 17.624 1.00 84.50 170 ALA A C 1
ATOM 1336 O O . ALA A 1 170 ? -11.646 -4.838 16.515 1.00 84.50 170 ALA A O 1
ATOM 1337 N N . LEU A 1 171 ? -11.025 -6.550 17.848 1.00 87.62 171 LEU A N 1
ATOM 1338 C CA . LEU A 1 171 ? -10.677 -7.469 16.772 1.00 87.62 171 LEU A CA 1
ATOM 1339 C C . LEU A 1 171 ? -11.974 -7.908 16.085 1.00 87.62 171 LEU A C 1
ATOM 1341 O O . LEU A 1 171 ? -12.910 -8.320 16.766 1.00 87.62 171 LEU A O 1
ATOM 1345 N N . ILE A 1 172 ? -12.020 -7.789 14.763 1.00 89.75 172 ILE A N 1
ATOM 1346 C CA . ILE A 1 172 ? -13.132 -8.279 13.945 1.00 89.75 172 ILE A CA 1
ATOM 1347 C C . ILE A 1 172 ? -12.783 -9.669 13.440 1.00 89.75 172 ILE A C 1
ATOM 1349 O O . ILE A 1 172 ? -13.542 -10.606 13.657 1.00 89.75 172 ILE A O 1
ATOM 1353 N N . ASP A 1 173 ? -11.623 -9.792 12.793 1.00 91.06 173 ASP A N 1
ATOM 1354 C CA . ASP A 1 173 ? -11.229 -11.022 12.119 1.00 91.06 173 ASP A CA 1
ATOM 1355 C C . ASP A 1 173 ? -9.713 -11.086 11.895 1.00 91.06 173 ASP A C 1
ATOM 1357 O O . ASP A 1 173 ? -8.993 -10.092 12.050 1.00 91.06 173 ASP A O 1
ATOM 1361 N N . SER A 1 174 ? -9.230 -12.259 11.504 1.00 92.25 174 SER A N 1
ATOM 1362 C CA . SER A 1 174 ? -7.918 -12.415 10.880 1.00 92.25 174 SER A CA 1
ATOM 1363 C C . SER A 1 174 ? -8.051 -12.234 9.369 1.00 92.25 174 SER A C 1
ATOM 1365 O O . SER A 1 174 ? -9.080 -12.552 8.785 1.00 92.25 174 SER A O 1
ATOM 1367 N N . LEU A 1 175 ? -7.009 -11.716 8.725 1.00 93.06 175 LEU A N 1
ATOM 1368 C CA . LEU A 1 175 ? -6.972 -11.544 7.279 1.00 93.06 175 LEU A CA 1
ATOM 1369 C C . LEU A 1 175 ? -5.745 -12.248 6.724 1.00 93.06 175 LEU A C 1
ATOM 1371 O O . LEU A 1 175 ? -4.626 -11.923 7.114 1.00 93.06 175 LEU A O 1
ATOM 1375 N N . LEU A 1 176 ? -5.975 -13.167 5.796 1.00 94.88 176 LEU A N 1
ATOM 1376 C CA . LEU A 1 176 ? -4.983 -13.643 4.847 1.00 94.88 176 LEU A CA 1
ATOM 1377 C C . LEU A 1 176 ? -5.616 -13.513 3.469 1.00 94.88 176 LEU A C 1
ATOM 1379 O O . LEU A 1 176 ? -6.646 -14.131 3.210 1.00 94.88 176 LEU A O 1
ATOM 1383 N N . ASP A 1 177 ? -5.040 -12.667 2.630 1.00 93.94 177 ASP A N 1
ATOM 1384 C CA . ASP A 1 177 ? -5.607 -12.353 1.328 1.00 93.94 177 ASP A CA 1
ATOM 1385 C C . ASP A 1 177 ? -4.499 -12.184 0.295 1.00 93.94 177 ASP A C 1
ATOM 1387 O O . ASP A 1 177 ? -3.481 -11.540 0.562 1.00 93.94 177 ASP A O 1
ATOM 1391 N N . HIS A 1 178 ? -4.712 -12.793 -0.867 1.00 93.94 178 HIS A N 1
ATOM 1392 C CA . HIS A 1 178 ? -3.781 -12.826 -1.986 1.00 93.94 178 HIS A CA 1
ATOM 1393 C C . HIS A 1 178 ? -4.479 -12.207 -3.190 1.00 93.94 178 HIS A C 1
ATOM 1395 O O . HIS A 1 178 ? -5.596 -12.599 -3.528 1.00 93.94 178 HIS A O 1
ATOM 1401 N N . GLN A 1 179 ? -3.834 -11.238 -3.827 1.00 94.62 179 GLN A N 1
ATOM 1402 C CA . GLN A 1 179 ? -4.425 -10.492 -4.925 1.00 94.62 179 GLN A CA 1
ATOM 1403 C C . GLN A 1 179 ? -3.407 -10.220 -6.027 1.00 94.62 179 GLN A C 1
ATOM 1405 O O . GLN A 1 179 ? -2.228 -9.964 -5.776 1.00 94.62 179 GLN A O 1
ATOM 1410 N N . ASP A 1 180 ? -3.938 -10.195 -7.243 1.00 94.19 180 ASP A N 1
ATOM 1411 C CA . ASP A 1 180 ? -3.246 -9.839 -8.470 1.00 94.19 180 ASP A CA 1
ATOM 1412 C C . ASP A 1 180 ? -3.770 -8.485 -8.956 1.00 94.19 180 ASP A C 1
ATOM 1414 O O . ASP A 1 180 ? -4.965 -8.314 -9.215 1.00 94.19 180 ASP A O 1
ATOM 1418 N N . LEU A 1 181 ? -2.879 -7.498 -9.051 1.00 92.56 181 LEU A N 1
ATOM 1419 C CA . LEU A 1 181 ? -3.192 -6.153 -9.520 1.00 92.56 181 LEU A CA 1
ATOM 1420 C C . LEU A 1 181 ? -2.580 -5.928 -10.902 1.00 92.56 181 LEU A C 1
ATOM 1422 O O . LEU A 1 181 ? -1.376 -5.706 -11.033 1.00 92.56 181 LEU A O 1
ATOM 1426 N N . VAL A 1 182 ? -3.439 -5.977 -11.920 1.00 91.56 182 VAL A N 1
ATOM 1427 C CA . VAL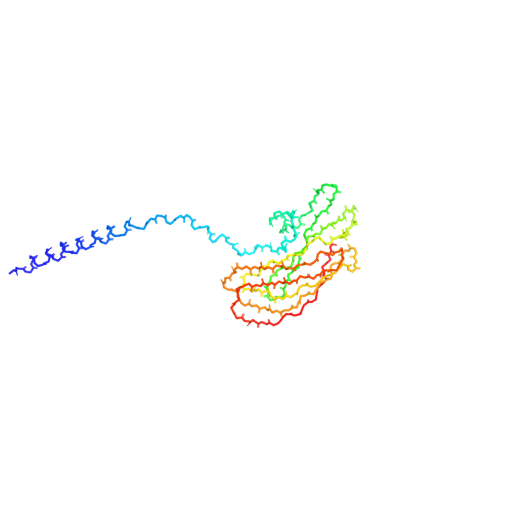 A 1 182 ? -3.073 -5.787 -13.329 1.00 91.56 182 VAL A CA 1
ATOM 1428 C C . VAL A 1 182 ? -3.067 -4.299 -13.687 1.00 91.56 182 VAL A C 1
ATOM 1430 O O . VAL A 1 182 ? -3.959 -3.553 -13.268 1.00 91.56 182 VAL A O 1
ATOM 1433 N N . TYR A 1 183 ? -2.068 -3.883 -14.464 1.00 87.44 183 TYR A N 1
ATOM 1434 C CA . TYR A 1 183 ? -1.886 -2.522 -14.970 1.00 87.44 183 TYR A CA 1
ATOM 1435 C C . TYR A 1 183 ? -2.348 -2.333 -16.422 1.00 87.44 183 TYR A C 1
ATOM 1437 O O . TYR A 1 183 ? -2.009 -3.188 -17.269 1.00 87.44 183 TYR A O 1
#